Protein AF-A0A7J9N1V8-F1 (afdb_monomer_lite)

Radius of gyration: 22.01 Å; chains: 1; bounding box: 46×37×71 Å

Structure (mmCIF, N/CA/C/O backbone):
data_AF-A0A7J9N1V8-F1
#
_entry.id   AF-A0A7J9N1V8-F1
#
loop_
_atom_site.group_PDB
_atom_site.id
_atom_site.type_symbol
_atom_site.label_atom_id
_atom_site.label_alt_id
_atom_site.label_comp_id
_atom_site.label_asym_id
_atom_site.label_entity_id
_atom_site.label_seq_id
_atom_site.pdbx_PDB_ins_code
_atom_site.Cartn_x
_atom_site.Cartn_y
_atom_site.Cartn_z
_atom_site.occupancy
_atom_site.B_iso_or_equiv
_atom_site.auth_seq_id
_atom_site.auth_comp_id
_atom_site.auth_asym_id
_atom_site.auth_atom_id
_atom_site.pdbx_PDB_model_num
ATOM 1 N N . THR A 1 1 ? 12.918 -21.860 55.575 1.00 38.03 1 THR A N 1
ATOM 2 C CA . THR A 1 1 ? 12.742 -21.869 54.111 1.00 38.03 1 THR A CA 1
ATOM 3 C C . THR A 1 1 ? 12.355 -20.478 53.673 1.00 38.03 1 THR A C 1
ATOM 5 O O . THR A 1 1 ? 11.210 -20.088 53.844 1.00 38.03 1 THR A O 1
ATOM 8 N N . THR A 1 2 ? 13.338 -19.698 53.231 1.00 29.70 2 THR A N 1
ATOM 9 C CA . THR A 1 2 ? 13.184 -18.288 52.849 1.00 29.70 2 THR A CA 1
ATOM 10 C C . THR A 1 2 ? 13.108 -18.231 51.328 1.00 29.70 2 THR A C 1
ATOM 12 O O . THR A 1 2 ? 14.030 -18.690 50.658 1.00 29.70 2 THR A O 1
ATOM 15 N N . LEU A 1 3 ? 11.991 -17.744 50.788 1.00 40.38 3 LEU A N 1
ATOM 16 C CA . LEU A 1 3 ? 11.794 -17.576 49.349 1.00 40.38 3 LEU A CA 1
ATOM 17 C C . LEU A 1 3 ? 12.488 -16.286 48.898 1.00 40.38 3 LEU A C 1
ATOM 19 O O . LEU A 1 3 ? 12.197 -15.207 49.409 1.00 40.38 3 LEU A O 1
ATOM 23 N N . TYR A 1 4 ? 13.418 -16.417 47.953 1.00 35.12 4 TYR A N 1
ATOM 24 C CA . TYR A 1 4 ? 14.056 -15.305 47.258 1.00 35.12 4 TYR A CA 1
ATOM 25 C C . TYR A 1 4 ? 13.016 -14.584 46.391 1.00 35.12 4 TYR A C 1
ATOM 27 O O . TYR A 1 4 ? 12.497 -15.149 45.430 1.00 35.12 4 TYR A O 1
ATOM 35 N N . ALA A 1 5 ? 12.727 -13.326 46.719 1.00 42.22 5 ALA A N 1
ATOM 36 C CA . ALA A 1 5 ? 12.113 -12.399 45.782 1.00 42.22 5 ALA A CA 1
ATOM 37 C C . ALA A 1 5 ? 13.191 -11.985 44.770 1.00 42.22 5 ALA A C 1
ATOM 39 O O . ALA A 1 5 ? 14.173 -11.343 45.141 1.00 42.22 5 ALA A O 1
ATOM 40 N N . ASN A 1 6 ? 13.033 -12.374 43.503 1.00 42.31 6 ASN A N 1
ATOM 41 C CA . ASN A 1 6 ? 13.852 -11.837 42.420 1.00 42.31 6 ASN A CA 1
ATOM 42 C C . ASN A 1 6 ? 13.599 -10.330 42.328 1.00 42.31 6 ASN A C 1
ATOM 44 O O . ASN A 1 6 ? 12.529 -9.884 41.912 1.00 42.31 6 ASN A O 1
ATOM 48 N N . SER A 1 7 ? 14.597 -9.551 42.730 1.00 42.69 7 SER A N 1
ATOM 49 C CA . SER A 1 7 ? 14.672 -8.113 42.523 1.00 42.69 7 SER A CA 1
ATOM 50 C C . SER A 1 7 ? 14.864 -7.833 41.032 1.00 42.69 7 SER A C 1
ATOM 52 O O . SER A 1 7 ? 15.991 -7.682 40.559 1.00 42.69 7 SER A O 1
ATOM 54 N N . TYR A 1 8 ? 13.773 -7.764 40.272 1.00 44.75 8 TYR A N 1
ATOM 55 C CA . TYR A 1 8 ? 13.803 -7.026 39.016 1.00 44.75 8 TYR A CA 1
ATOM 56 C C . TYR A 1 8 ? 13.963 -5.552 39.380 1.00 44.75 8 TYR A C 1
ATOM 58 O O . TYR A 1 8 ? 13.030 -4.915 39.864 1.00 44.75 8 TYR A O 1
ATOM 66 N N . SER A 1 9 ? 15.175 -5.027 39.209 1.00 51.59 9 SER A N 1
ATOM 67 C CA . SER A 1 9 ? 15.420 -3.590 39.213 1.00 51.59 9 SER A CA 1
ATOM 68 C C . SER A 1 9 ? 14.402 -2.934 38.281 1.00 51.59 9 SER A C 1
ATOM 70 O O . SER A 1 9 ? 14.376 -3.262 37.092 1.00 51.59 9 SER A O 1
ATOM 72 N N . GLN A 1 10 ? 13.570 -2.024 38.796 1.00 57.59 10 GLN A N 1
ATOM 73 C CA . GLN A 1 10 ? 12.868 -1.071 37.941 1.00 57.59 10 GLN A CA 1
ATOM 74 C C . GLN A 1 10 ? 13.947 -0.365 37.119 1.00 57.59 10 GLN A C 1
ATOM 76 O O . GLN A 1 10 ? 14.744 0.396 37.667 1.00 57.59 10 GLN A O 1
ATOM 81 N N . GLN A 1 11 ? 14.033 -0.669 35.825 1.00 63.56 11 GLN A N 1
ATOM 82 C CA . GLN A 1 11 ? 14.852 0.124 34.923 1.00 63.56 11 GLN A CA 1
ATOM 83 C C . GLN A 1 11 ? 14.254 1.528 34.914 1.00 63.56 11 GLN A C 1
ATOM 85 O O . GLN A 1 11 ? 13.164 1.753 34.392 1.00 63.56 11 GLN A O 1
ATOM 90 N N . HIS A 1 12 ? 14.950 2.458 35.559 1.00 61.53 12 HIS A N 1
ATOM 91 C CA . HIS A 1 12 ? 14.609 3.867 35.529 1.00 61.53 12 HIS A CA 1
ATOM 92 C C . HIS A 1 12 ? 15.097 4.430 34.193 1.00 61.53 12 HIS A C 1
ATOM 94 O O . HIS A 1 12 ? 16.250 4.839 34.056 1.00 61.53 12 HIS A O 1
ATOM 100 N N . PHE A 1 13 ? 14.237 4.373 33.181 1.00 70.50 13 PHE A N 1
ATOM 101 C CA . PHE A 1 13 ? 14.493 5.021 31.902 1.00 70.50 13 PHE A CA 1
ATOM 102 C C . PHE A 1 13 ? 14.362 6.533 32.088 1.00 70.50 13 PHE A C 1
ATOM 104 O O . PHE A 1 13 ? 13.329 7.009 32.555 1.00 70.50 13 PHE A O 1
ATOM 111 N N . ASP A 1 14 ? 15.409 7.285 31.747 1.00 81.25 14 ASP A N 1
ATOM 112 C CA . ASP A 1 14 ? 15.321 8.742 31.681 1.00 81.25 14 ASP A CA 1
ATOM 113 C C . ASP A 1 14 ? 14.413 9.123 30.507 1.00 81.25 14 ASP A C 1
ATOM 115 O O . ASP A 1 14 ? 14.767 8.968 29.338 1.00 81.25 14 ASP A O 1
ATOM 119 N N . THR A 1 15 ? 13.207 9.576 30.832 1.00 79.44 15 THR A N 1
ATOM 120 C CA . THR A 1 15 ? 12.211 10.037 29.864 1.00 79.44 15 THR A CA 1
ATOM 121 C C . THR A 1 15 ? 12.400 11.509 29.488 1.00 79.44 15 THR A C 1
ATOM 123 O O . THR A 1 15 ? 11.532 12.085 28.832 1.00 79.44 15 THR A O 1
ATOM 126 N N . GLY A 1 16 ? 13.486 12.157 29.932 1.00 84.00 16 GLY A N 1
ATOM 127 C CA . GLY A 1 16 ? 13.709 13.590 29.746 1.00 84.00 16 GLY A CA 1
ATOM 128 C C . GLY A 1 16 ? 12.689 14.451 30.497 1.00 84.00 16 GLY A C 1
ATOM 129 O O . GLY A 1 16 ? 12.371 15.554 30.057 1.00 84.00 16 GLY A O 1
ATOM 130 N N . GLY A 1 17 ? 12.127 13.933 31.596 1.00 83.75 17 GLY A N 1
ATOM 131 C CA . GLY A 1 17 ? 11.084 14.600 32.384 1.00 83.75 17 GLY A CA 1
ATOM 132 C C . GLY A 1 17 ? 9.658 14.429 31.851 1.00 83.75 17 GLY A C 1
ATOM 133 O O . GLY A 1 17 ? 8.738 15.044 32.387 1.00 83.75 17 GLY A O 1
ATOM 134 N N . LEU A 1 18 ? 9.450 13.600 30.823 1.00 87.25 18 LEU A N 1
ATOM 135 C CA . LEU A 1 18 ? 8.114 13.272 30.328 1.00 87.25 18 LEU A CA 1
ATOM 136 C C . LEU A 1 18 ? 7.465 12.182 31.181 1.00 87.25 18 LEU A C 1
ATOM 138 O O . LEU A 1 18 ? 8.058 11.135 31.448 1.00 87.25 18 LEU A O 1
ATOM 142 N N . SER A 1 19 ? 6.214 12.401 31.559 1.00 88.94 19 SER A N 1
ATOM 143 C CA . SER A 1 19 ? 5.396 11.422 32.267 1.00 88.94 19 SER A CA 1
ATOM 144 C C . SER A 1 19 ? 3.989 11.380 31.668 1.00 88.94 19 SER A C 1
ATOM 146 O O . SER A 1 19 ? 3.644 12.174 30.788 1.00 88.94 19 SER A O 1
ATOM 148 N N . ARG A 1 20 ? 3.142 10.440 32.105 1.00 84.94 20 ARG A N 1
ATOM 149 C CA . ARG A 1 20 ? 1.758 10.345 31.603 1.00 84.94 20 ARG A CA 1
ATOM 150 C C . ARG A 1 20 ? 0.967 11.627 31.880 1.00 84.94 20 ARG A C 1
ATOM 152 O O . ARG A 1 20 ? 0.081 11.982 31.101 1.00 84.94 20 ARG A O 1
ATOM 159 N N . GLU A 1 21 ? 1.306 12.310 32.965 1.00 90.25 21 GLU A N 1
ATOM 160 C CA . GLU A 1 21 ? 0.738 13.579 33.414 1.00 90.25 21 GLU A CA 1
ATOM 161 C C . GLU A 1 21 ? 1.095 14.743 32.479 1.00 90.25 21 GLU A C 1
ATOM 163 O O . GLU A 1 21 ? 0.395 15.752 32.467 1.00 90.25 21 GLU A O 1
ATOM 168 N N . SER A 1 22 ? 2.130 14.600 31.642 1.00 93.31 22 SER A N 1
ATOM 169 C CA . SER A 1 22 ? 2.469 15.580 30.602 1.00 93.31 22 SER A CA 1
ATOM 170 C C . SER A 1 22 ? 1.456 15.616 29.446 1.00 93.31 22 SER A C 1
ATOM 172 O O . SER A 1 22 ? 1.534 16.501 28.596 1.00 93.31 22 SER A O 1
ATOM 174 N N . PHE A 1 23 ? 0.505 14.675 29.391 1.00 93.38 23 PHE A N 1
ATOM 175 C CA . PHE A 1 23 ? -0.490 14.550 28.323 1.00 93.38 23 PHE A CA 1
ATOM 176 C C . PHE A 1 23 ? -1.918 14.680 28.874 1.00 93.38 23 PHE A C 1
ATOM 178 O O . PHE A 1 23 ? -2.180 14.241 29.997 1.00 93.38 23 PHE A O 1
ATOM 185 N N . PRO A 1 24 ? -2.883 15.196 28.084 1.00 95.94 24 PRO A N 1
ATOM 186 C CA . PRO A 1 24 ? -4.284 15.262 28.492 1.00 95.94 24 PRO A CA 1
ATOM 187 C C . PRO A 1 24 ? -4.823 13.916 28.993 1.00 95.94 24 PRO A C 1
ATOM 189 O O . PRO A 1 24 ? -4.407 12.847 28.540 1.00 95.94 24 PRO A O 1
ATOM 192 N N . GLU A 1 25 ? -5.806 13.947 29.892 1.00 90.50 25 GLU A N 1
ATOM 193 C CA . GLU A 1 25 ? -6.385 12.736 30.493 1.00 90.50 25 GLU A CA 1
ATOM 194 C C . GLU A 1 25 ? -6.887 11.734 29.437 1.00 90.50 25 GLU A C 1
ATOM 196 O O . GLU A 1 25 ? -6.729 10.530 29.599 1.00 90.50 25 GLU A O 1
ATOM 201 N N . ARG A 1 26 ? -7.391 12.217 28.295 1.00 91.38 26 ARG A N 1
ATOM 202 C CA . ARG A 1 26 ? -7.908 11.383 27.195 1.00 91.38 26 ARG A CA 1
ATOM 203 C C . ARG A 1 26 ? -6.905 11.105 26.071 1.00 91.38 26 ARG A C 1
ATOM 205 O O . ARG A 1 26 ? -7.309 10.670 24.996 1.00 91.38 26 ARG A O 1
ATOM 212 N N . PHE A 1 27 ? -5.617 11.370 26.283 1.00 92.62 27 PHE A N 1
ATOM 213 C CA . PHE A 1 27 ? -4.587 11.019 25.309 1.00 92.62 27 PHE A CA 1
ATOM 214 C C . PHE A 1 27 ? -4.450 9.492 25.203 1.00 92.62 27 PHE A C 1
ATOM 216 O O . PHE A 1 27 ? -4.311 8.802 26.216 1.00 92.62 27 PHE A O 1
ATOM 223 N N . LEU A 1 28 ? -4.497 8.971 23.975 1.00 87.75 28 LEU A N 1
ATOM 224 C CA . LEU A 1 28 ? -4.394 7.542 23.691 1.00 87.75 28 LEU A CA 1
ATOM 225 C C . LEU A 1 28 ? -2.971 7.204 23.243 1.00 87.75 28 LEU A C 1
ATOM 227 O O . LEU A 1 28 ? -2.523 7.664 22.195 1.00 87.75 28 LEU A O 1
ATOM 231 N N . PHE A 1 29 ? -2.284 6.373 24.024 1.00 87.00 29 PHE A N 1
ATOM 232 C CA . PHE A 1 29 ? -1.048 5.716 23.603 1.00 87.00 29 PHE A CA 1
ATOM 233 C C . PHE A 1 29 ? -1.381 4.348 23.008 1.00 87.00 29 PHE A C 1
ATOM 235 O O . PHE A 1 29 ? -2.220 3.623 23.542 1.00 87.00 29 PHE A O 1
ATOM 242 N N . GLY A 1 30 ? -0.717 3.987 21.915 1.00 82.50 30 GLY A N 1
ATOM 243 C CA . GLY A 1 30 ? -0.909 2.706 21.246 1.00 82.50 30 GLY A CA 1
ATOM 244 C C . GLY A 1 30 ? 0.295 2.328 20.393 1.00 82.50 30 GLY A C 1
ATOM 245 O O . GLY A 1 30 ? 1.229 3.111 20.234 1.00 82.50 30 GLY A O 1
ATOM 246 N N . THR A 1 31 ? 0.254 1.118 19.848 1.00 78.25 31 THR A N 1
ATOM 247 C CA . THR A 1 31 ? 1.206 0.617 18.851 1.00 78.25 31 THR A CA 1
ATOM 248 C C . THR A 1 31 ? 0.458 0.297 17.559 1.00 78.25 31 THR A C 1
ATOM 250 O O . THR A 1 31 ? -0.745 0.029 17.595 1.00 78.25 31 THR A O 1
ATOM 253 N N . ALA A 1 32 ? 1.150 0.337 16.424 1.00 79.06 32 ALA A N 1
ATOM 254 C CA . ALA A 1 32 ? 0.596 0.031 15.111 1.00 79.06 32 ALA A CA 1
ATOM 255 C C . ALA A 1 32 ? 1.462 -1.017 14.406 1.00 79.06 32 ALA A C 1
ATOM 257 O O . ALA A 1 32 ? 2.681 -1.039 14.565 1.00 79.06 32 ALA A O 1
ATOM 258 N N . ALA A 1 33 ? 0.820 -1.871 13.615 1.00 73.06 33 ALA A N 1
ATOM 259 C CA . ALA A 1 33 ? 1.468 -2.868 12.776 1.00 73.06 33 ALA A CA 1
ATOM 260 C C . ALA A 1 33 ? 0.813 -2.875 11.387 1.00 73.06 33 ALA A C 1
ATOM 262 O O . ALA A 1 33 ? -0.341 -2.473 11.236 1.00 73.06 33 ALA A O 1
ATOM 263 N N . LEU A 1 34 ? 1.562 -3.326 10.382 1.00 78.19 34 LEU A N 1
ATOM 264 C CA . LEU A 1 34 ? 1.083 -3.553 9.018 1.00 78.19 34 LEU A CA 1
ATOM 265 C C . LEU A 1 34 ? 1.029 -5.056 8.766 1.00 78.19 34 LEU A C 1
ATOM 267 O O . LEU A 1 34 ? 1.912 -5.759 9.236 1.00 78.19 34 LEU A O 1
ATOM 271 N N . GLU A 1 35 ? 0.050 -5.521 7.994 1.00 80.50 35 GLU A N 1
ATOM 272 C CA . GLU A 1 35 ? -0.215 -6.945 7.740 1.00 80.50 35 GLU A CA 1
ATOM 273 C C . GLU A 1 35 ? 0.998 -7.684 7.149 1.00 80.50 35 GLU A C 1
ATOM 275 O O . GLU A 1 35 ? 1.588 -8.529 7.815 1.00 80.50 35 GLU A O 1
ATOM 280 N N . TYR A 1 36 ? 1.442 -7.324 5.939 1.00 81.75 36 TYR A N 1
ATOM 281 C CA . TYR A 1 36 ? 2.473 -8.090 5.220 1.00 81.75 36 TYR A CA 1
ATOM 282 C C . TYR A 1 36 ? 3.791 -8.288 6.009 1.00 81.75 36 TYR A C 1
ATOM 284 O O . TYR A 1 36 ? 4.293 -9.414 6.057 1.00 81.75 36 TYR A O 1
ATOM 292 N N . PRO A 1 37 ? 4.356 -7.263 6.685 1.00 79.75 37 PRO A N 1
ATOM 293 C CA . PRO A 1 37 ? 5.586 -7.439 7.458 1.00 79.75 37 PRO A CA 1
ATOM 294 C C . PRO A 1 37 ? 5.435 -8.242 8.757 1.00 79.75 37 PRO A C 1
ATOM 296 O O . PRO A 1 37 ? 6.455 -8.605 9.340 1.00 79.75 37 PRO A O 1
ATOM 299 N N . VAL A 1 38 ? 4.214 -8.490 9.252 1.00 78.75 38 VAL A N 1
ATOM 300 C CA . VAL A 1 38 ? 4.011 -9.116 10.574 1.00 78.75 38 VAL A CA 1
ATOM 301 C C . VAL A 1 38 ? 3.231 -10.424 10.540 1.00 78.75 38 VAL A C 1
ATOM 303 O O . VAL A 1 38 ? 3.470 -11.282 11.389 1.00 78.75 38 VAL A O 1
ATOM 306 N N . GLU A 1 39 ? 2.324 -10.589 9.581 1.00 81.44 39 GLU A N 1
ATOM 307 C CA . GLU A 1 39 ? 1.317 -11.648 9.586 1.00 81.44 39 GLU A CA 1
ATOM 308 C C . GLU A 1 39 ? 1.935 -13.037 9.397 1.00 81.44 39 GLU A C 1
ATOM 310 O O . GLU A 1 39 ? 1.721 -13.906 10.242 1.00 81.44 39 GLU A O 1
ATOM 315 N N . GLY A 1 40 ? 2.747 -13.220 8.352 1.00 81.88 40 GLY A N 1
ATOM 316 C CA . GLY A 1 40 ? 3.225 -14.541 7.939 1.00 81.88 40 GLY A CA 1
ATOM 317 C C . GLY A 1 40 ? 2.188 -15.283 7.090 1.00 81.88 40 GLY A C 1
ATOM 318 O O . GLY A 1 40 ? 1.206 -14.701 6.642 1.00 81.88 40 GLY A O 1
ATOM 319 N N . MET A 1 41 ? 2.401 -16.581 6.856 1.00 84.94 41 MET A N 1
ATOM 320 C CA . MET A 1 41 ? 1.469 -17.469 6.137 1.00 84.94 41 MET A CA 1
ATOM 321 C C . MET A 1 41 ? 1.133 -17.009 4.710 1.00 84.94 41 MET A C 1
ATOM 323 O O . MET A 1 41 ? 0.067 -17.315 4.173 1.00 84.94 41 MET A O 1
ATOM 327 N N . ALA A 1 42 ? 2.065 -16.308 4.065 1.00 82.81 42 ALA A N 1
ATOM 328 C CA . ALA A 1 42 ? 1.817 -15.620 2.806 1.00 82.81 42 ALA A CA 1
ATOM 329 C C . ALA A 1 42 ? 1.361 -16.541 1.654 1.00 82.81 42 ALA A C 1
ATOM 331 O O . ALA A 1 42 ? 0.625 -16.084 0.775 1.00 82.81 42 ALA A O 1
ATOM 332 N N . SER A 1 43 ? 1.728 -17.830 1.677 1.00 83.44 43 SER A N 1
ATOM 333 C CA . SER A 1 43 ? 1.330 -18.831 0.675 1.00 83.44 43 SER A CA 1
ATOM 334 C C . SER A 1 43 ? 0.349 -19.912 1.163 1.00 83.44 43 SER A C 1
ATOM 336 O O . SER A 1 43 ? 0.085 -20.875 0.437 1.00 83.44 43 SER A O 1
ATOM 338 N N . LYS A 1 44 ? -0.189 -19.787 2.382 1.00 83.69 44 LYS A N 1
ATOM 339 C CA . LYS A 1 44 ? -0.954 -20.848 3.061 1.00 83.69 44 LYS A CA 1
ATOM 340 C C . LYS A 1 44 ? -2.416 -20.464 3.311 1.00 83.69 44 LYS A C 1
ATOM 342 O O . LYS A 1 44 ? -2.841 -19.342 3.057 1.00 83.69 44 LYS A O 1
ATOM 347 N N . ASP A 1 45 ? -3.198 -21.451 3.749 1.00 82.06 45 ASP A N 1
ATOM 348 C CA . ASP A 1 45 ? -4.577 -21.317 4.245 1.00 82.06 45 ASP A CA 1
ATOM 349 C C . ASP A 1 45 ? -5.552 -20.565 3.319 1.00 82.06 45 ASP A C 1
ATOM 351 O O . ASP A 1 45 ? -6.520 -19.949 3.756 1.00 82.06 45 ASP A O 1
ATOM 355 N N . GLY A 1 46 ? -5.319 -20.651 2.006 1.00 82.94 46 GLY A N 1
ATOM 356 C CA . GLY A 1 46 ? -6.200 -20.076 0.989 1.00 82.94 46 GLY A CA 1
ATOM 357 C C . GLY A 1 46 ? -6.076 -18.561 0.809 1.00 82.94 46 GLY A C 1
ATOM 358 O O . GLY A 1 46 ? -6.880 -17.985 0.075 1.00 82.94 46 GLY A O 1
ATOM 359 N N . ARG A 1 47 ? -5.077 -17.910 1.426 1.00 86.31 47 ARG A N 1
ATOM 360 C CA . ARG A 1 47 ? -4.762 -16.494 1.186 1.00 86.31 47 ARG A CA 1
ATOM 361 C C . ARG A 1 47 ? -4.416 -16.272 -0.293 1.00 86.31 47 ARG A C 1
ATOM 363 O O . ARG A 1 47 ? -3.562 -16.955 -0.857 1.00 86.31 47 ARG A O 1
ATOM 370 N N . GLY A 1 48 ? -5.071 -15.299 -0.927 1.00 86.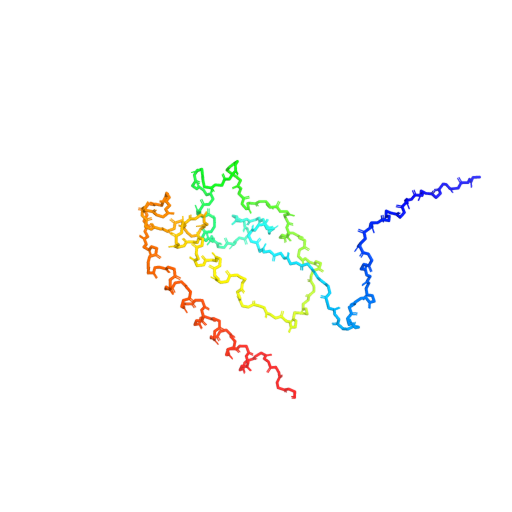69 48 GLY A N 1
ATOM 371 C CA . GLY A 1 48 ? -4.738 -14.878 -2.290 1.00 86.69 48 GLY A CA 1
ATOM 372 C C . GLY A 1 48 ? -3.393 -14.133 -2.348 1.00 86.69 48 GLY A C 1
ATOM 373 O O . GLY A 1 48 ? -3.051 -13.434 -1.394 1.00 86.69 48 GLY A O 1
ATOM 374 N N . PRO A 1 49 ? -2.626 -14.235 -3.450 1.00 86.44 49 PRO A N 1
ATOM 375 C CA . PRO A 1 49 ? -1.345 -13.546 -3.565 1.00 86.44 49 PRO A CA 1
ATOM 376 C C . PRO A 1 49 ? -1.528 -12.022 -3.617 1.00 86.44 49 PRO A C 1
ATOM 378 O O . PRO A 1 49 ? -2.389 -11.505 -4.328 1.00 86.44 49 PRO A O 1
ATOM 381 N N . SER A 1 50 ? -0.666 -11.300 -2.908 1.00 90.06 50 SER A N 1
ATOM 382 C CA . SER A 1 50 ? -0.557 -9.840 -2.932 1.00 90.06 50 SER A CA 1
ATOM 383 C C . SER A 1 50 ? 0.550 -9.365 -3.883 1.00 90.06 50 SER A C 1
ATOM 385 O O . SER A 1 50 ? 1.421 -10.130 -4.302 1.00 90.06 50 SER A O 1
ATOM 387 N N . ILE A 1 51 ? 0.573 -8.062 -4.185 1.00 90.19 51 ILE A N 1
ATOM 388 C CA . ILE A 1 51 ? 1.640 -7.451 -5.001 1.00 90.19 51 ILE A CA 1
ATOM 389 C C . ILE A 1 51 ? 3.030 -7.590 -4.362 1.00 90.19 51 ILE A C 1
ATOM 391 O O . ILE A 1 51 ? 4.046 -7.586 -5.060 1.00 90.19 51 ILE A O 1
ATOM 395 N N . TRP A 1 52 ? 3.094 -7.718 -3.036 1.00 89.94 52 TRP A N 1
ATOM 396 C CA . TRP A 1 52 ? 4.349 -7.900 -2.319 1.00 89.94 52 TRP A CA 1
ATOM 397 C C . TRP A 1 52 ? 4.887 -9.326 -2.470 1.00 89.94 52 TRP A C 1
ATOM 399 O O . TRP A 1 52 ? 6.093 -9.483 -2.635 1.00 89.94 52 TRP A O 1
ATOM 409 N N . ASP A 1 53 ? 4.017 -10.338 -2.560 1.00 90.00 53 ASP A N 1
ATOM 410 C CA . ASP A 1 53 ? 4.415 -11.742 -2.763 1.00 90.00 53 ASP A CA 1
ATOM 411 C C . ASP A 1 53 ? 5.141 -11.960 -4.094 1.00 90.00 53 ASP A C 1
ATOM 413 O O . ASP A 1 53 ? 6.065 -12.769 -4.190 1.00 90.00 53 ASP A O 1
ATOM 417 N N . ALA A 1 54 ? 4.726 -11.244 -5.140 1.00 89.31 54 ALA A N 1
ATOM 418 C CA . ALA 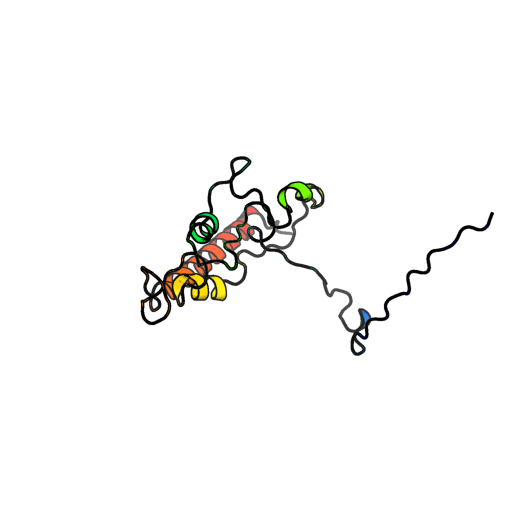A 1 54 ? 5.407 -11.263 -6.431 1.00 89.31 54 ALA A CA 1
ATOM 419 C C . ALA A 1 54 ? 6.736 -10.494 -6.377 1.00 89.31 54 ALA A C 1
ATOM 421 O O . ALA A 1 54 ? 7.750 -10.959 -6.899 1.00 89.31 54 ALA A O 1
ATOM 422 N N . PHE A 1 55 ? 6.741 -9.336 -5.714 1.00 89.69 55 PHE A N 1
ATOM 423 C CA . PHE A 1 55 ? 7.912 -8.469 -5.620 1.00 89.69 55 PHE A CA 1
ATOM 424 C C . PHE A 1 55 ? 9.075 -9.135 -4.866 1.00 89.69 55 PHE A C 1
ATOM 426 O O . PHE A 1 55 ? 10.191 -9.145 -5.381 1.00 89.69 55 PHE A O 1
ATOM 433 N N . VAL A 1 56 ? 8.824 -9.764 -3.708 1.00 89.00 56 VAL A N 1
ATOM 434 C CA . VAL A 1 56 ? 9.886 -10.400 -2.897 1.00 89.00 56 VAL A CA 1
ATOM 435 C C . VAL A 1 56 ? 10.531 -11.614 -3.573 1.00 89.00 56 VAL A C 1
ATOM 437 O O . VAL A 1 56 ? 11.654 -11.980 -3.243 1.00 89.00 56 VAL A O 1
ATOM 440 N N . LYS A 1 57 ? 9.855 -12.231 -4.552 1.00 88.06 57 LYS A N 1
ATOM 441 C CA . LYS A 1 57 ? 10.406 -13.347 -5.340 1.00 88.06 57 LYS A CA 1
ATOM 442 C C . LYS A 1 57 ? 11.451 -12.895 -6.360 1.00 88.06 57 LYS A C 1
ATOM 444 O O . LYS A 1 57 ? 12.153 -13.739 -6.913 1.00 88.06 57 LYS A O 1
ATOM 449 N N . THR A 1 58 ? 11.555 -11.592 -6.623 1.00 84.00 58 THR A N 1
ATOM 450 C CA . THR A 1 58 ? 12.558 -11.042 -7.538 1.00 84.00 58 THR A CA 1
ATOM 451 C C . THR A 1 58 ? 13.877 -10.843 -6.783 1.00 84.00 58 THR A C 1
ATOM 453 O O . THR A 1 58 ? 13.926 -10.048 -5.841 1.00 84.00 58 THR A O 1
ATOM 456 N N . PRO A 1 59 ? 14.968 -11.539 -7.161 1.00 81.38 59 PRO A N 1
ATOM 457 C CA . PRO A 1 59 ? 16.233 -11.443 -6.438 1.00 81.38 59 PRO A CA 1
ATOM 458 C C . PRO A 1 59 ? 16.780 -10.013 -6.414 1.00 81.38 59 PRO A C 1
ATOM 460 O O . PRO A 1 59 ? 16.702 -9.304 -7.418 1.00 81.38 59 PRO A O 1
ATOM 463 N N . ARG A 1 60 ? 17.440 -9.638 -5.307 1.00 81.94 60 ARG A N 1
ATOM 464 C CA . ARG A 1 60 ? 18.097 -8.328 -5.082 1.00 81.94 60 ARG A CA 1
ATOM 465 C C . ARG A 1 60 ? 17.169 -7.140 -4.805 1.00 81.94 60 ARG A C 1
ATOM 467 O O . ARG A 1 60 ? 17.673 -6.035 -4.635 1.00 81.94 60 ARG A O 1
ATOM 474 N N . HIS A 1 61 ? 15.856 -7.341 -4.734 1.00 82.06 61 HIS A N 1
ATOM 475 C CA . HIS A 1 61 ? 14.928 -6.282 -4.314 1.00 82.06 61 HIS A CA 1
ATOM 476 C C . HIS A 1 61 ? 14.807 -6.186 -2.786 1.00 82.06 61 HIS A C 1
ATOM 478 O O . HIS A 1 61 ? 14.557 -5.107 -2.257 1.00 82.06 61 HIS A O 1
ATOM 484 N N . ILE A 1 62 ? 15.017 -7.301 -2.079 1.00 85.25 62 ILE A N 1
ATOM 485 C CA . ILE A 1 62 ? 14.941 -7.392 -0.618 1.00 85.25 62 ILE A CA 1
ATOM 486 C C . ILE A 1 62 ? 16.319 -7.739 -0.058 1.00 85.25 62 ILE A C 1
ATOM 488 O O . ILE A 1 62 ? 17.015 -8.611 -0.587 1.00 85.25 62 ILE A O 1
ATOM 492 N N . ALA A 1 63 ? 16.715 -7.065 1.024 1.00 83.81 63 ALA A N 1
ATOM 493 C CA . ALA A 1 63 ? 17.926 -7.414 1.758 1.00 83.81 63 ALA A CA 1
ATOM 494 C C . ALA A 1 63 ? 17.870 -8.889 2.193 1.00 83.81 63 ALA A C 1
ATOM 496 O O . ALA A 1 63 ? 16.823 -9.376 2.604 1.00 83.81 63 ALA A O 1
ATOM 497 N N . ASN A 1 64 ? 18.981 -9.614 2.048 1.00 85.44 64 ASN A N 1
ATOM 498 C CA . ASN A 1 64 ? 19.088 -11.048 2.358 1.00 85.44 64 ASN A CA 1
ATOM 499 C C . ASN A 1 64 ? 18.110 -11.977 1.605 1.00 85.44 64 ASN A C 1
ATOM 501 O O . ASN A 1 64 ? 18.061 -13.165 1.908 1.00 85.44 64 ASN A O 1
ATOM 505 N N . ASN A 1 65 ? 17.386 -11.477 0.592 1.00 84.06 65 ASN A N 1
ATOM 506 C CA . ASN A 1 65 ? 16.274 -12.182 -0.059 1.00 84.06 65 ASN A CA 1
ATOM 507 C C . ASN A 1 65 ? 15.202 -12.671 0.939 1.00 84.06 65 ASN A C 1
ATOM 509 O O . ASN A 1 65 ? 14.619 -13.741 0.752 1.00 84.06 65 ASN A O 1
ATOM 513 N N . ASP A 1 66 ? 14.951 -11.892 1.996 1.00 87.31 66 ASP A N 1
ATOM 514 C CA . ASP A 1 66 ? 13.913 -12.194 2.982 1.00 87.31 66 ASP A CA 1
ATOM 515 C C . ASP A 1 66 ? 12.502 -12.178 2.357 1.00 87.31 66 ASP A C 1
ATOM 517 O O . ASP A 1 66 ? 12.248 -11.557 1.321 1.00 87.31 66 ASP A O 1
ATOM 521 N N . THR A 1 67 ? 11.554 -12.868 3.001 1.00 87.75 67 THR A N 1
ATOM 522 C CA . THR A 1 67 ? 10.167 -13.014 2.522 1.00 87.75 67 THR A CA 1
ATOM 523 C C . THR A 1 67 ? 9.153 -12.806 3.649 1.00 87.75 67 THR A C 1
ATOM 525 O O . THR A 1 67 ? 9.498 -12.891 4.826 1.00 87.75 67 THR A O 1
ATOM 528 N N . GLY A 1 68 ? 7.884 -12.582 3.289 1.00 81.75 68 GLY A N 1
ATOM 529 C CA . GLY A 1 68 ? 6.765 -12.486 4.237 1.00 81.75 68 GLY A CA 1
ATOM 530 C C . GLY A 1 68 ? 6.157 -13.833 4.649 1.00 81.75 68 GLY A C 1
ATOM 531 O O . GLY A 1 68 ? 5.065 -13.855 5.203 1.00 81.75 68 GLY A O 1
ATOM 532 N N . GLU A 1 69 ? 6.806 -14.969 4.356 1.00 85.69 69 GLU A N 1
ATOM 533 C CA . GLU A 1 69 ? 6.191 -16.295 4.543 1.00 85.69 69 GLU A CA 1
ATOM 534 C C . GLU A 1 69 ? 5.975 -16.660 6.020 1.00 85.69 69 GLU A C 1
ATOM 536 O O . GLU A 1 69 ? 5.030 -17.372 6.352 1.00 85.69 69 GLU A O 1
ATOM 541 N N . VAL A 1 70 ? 6.835 -16.167 6.916 1.00 83.50 70 VAL A N 1
ATOM 542 C CA . VAL A 1 70 ? 6.741 -16.415 8.367 1.00 83.50 70 VAL A CA 1
ATOM 543 C C . VAL A 1 70 ? 6.577 -15.111 9.147 1.00 83.50 70 VAL A C 1
ATOM 545 O O . VAL A 1 70 ? 5.744 -15.047 10.048 1.00 83.50 70 VAL A O 1
ATOM 548 N N . SER A 1 71 ? 7.326 -14.059 8.792 1.00 87.00 71 SER A N 1
ATOM 549 C CA . SER A 1 71 ? 7.313 -12.767 9.497 1.00 87.00 71 SER A CA 1
ATOM 550 C C . SER A 1 71 ? 7.468 -12.950 11.023 1.00 87.00 71 SER A C 1
ATOM 552 O O . SER A 1 71 ? 8.364 -13.679 11.451 1.00 87.00 71 SER A O 1
ATOM 554 N N . ILE A 1 72 ? 6.622 -12.325 11.857 1.00 82.31 72 ILE A N 1
ATOM 555 C CA . ILE A 1 72 ? 6.564 -12.586 13.312 1.00 82.31 72 ILE A CA 1
ATOM 556 C C . ILE A 1 72 ? 5.404 -13.515 13.703 1.00 82.31 72 ILE A C 1
ATOM 558 O O . ILE A 1 72 ? 5.059 -13.613 14.884 1.00 82.31 72 ILE A O 1
ATOM 562 N N . ASP A 1 73 ? 4.810 -14.187 12.714 1.00 82.56 73 ASP A N 1
ATOM 563 C CA . ASP A 1 73 ? 3.715 -15.141 12.859 1.00 82.56 73 ASP A CA 1
ATOM 564 C C . ASP A 1 73 ? 2.515 -14.577 13.642 1.00 82.56 73 ASP A C 1
ATOM 566 O O . ASP A 1 73 ? 1.962 -15.209 14.552 1.00 82.56 73 ASP A O 1
ATOM 570 N N . GLN A 1 74 ? 2.122 -13.335 13.326 1.00 79.38 74 GLN A N 1
ATOM 571 C CA . GLN A 1 74 ? 0.912 -12.760 13.915 1.00 79.38 74 GLN A CA 1
ATOM 572 C C . GLN A 1 74 ? -0.353 -13.507 13.479 1.00 79.38 74 GLN A C 1
ATOM 574 O O . GLN A 1 74 ? -1.316 -13.520 14.252 1.00 79.38 74 GLN A O 1
ATOM 579 N N . TYR A 1 75 ? -0.340 -14.172 12.316 1.00 80.88 75 TYR A N 1
ATOM 580 C CA . TYR A 1 75 ? -1.469 -14.948 11.803 1.00 80.88 75 TYR A CA 1
ATOM 581 C C . TYR A 1 75 ? -1.995 -15.961 12.820 1.00 80.88 75 TYR A C 1
ATOM 583 O O . TYR A 1 75 ? -3.198 -16.083 12.988 1.00 80.88 75 TYR A O 1
ATOM 591 N N . HIS A 1 76 ? -1.138 -16.649 13.579 1.00 82.38 76 HIS A N 1
ATOM 592 C CA . HIS A 1 76 ? -1.600 -17.613 14.587 1.00 82.38 76 HIS A CA 1
ATOM 593 C C . HIS A 1 76 ? -1.969 -16.979 15.939 1.00 82.38 76 HIS A C 1
ATOM 595 O O . HIS A 1 76 ? -2.524 -17.648 16.815 1.00 82.38 76 HIS A O 1
ATOM 601 N N . ARG A 1 77 ? -1.694 -15.684 16.131 1.00 76.81 77 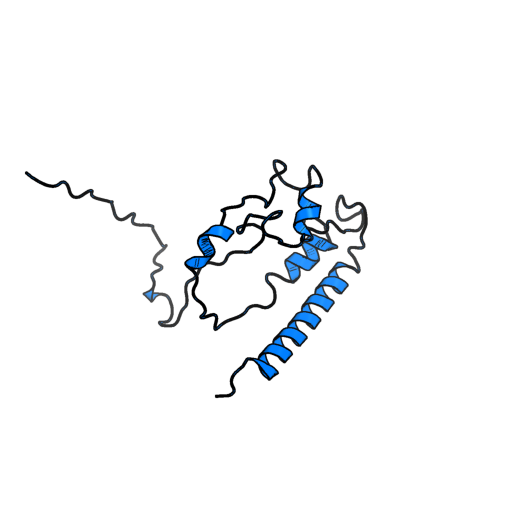ARG A N 1
ATOM 602 C CA . ARG A 1 77 ? -1.856 -14.960 17.407 1.00 76.81 77 ARG A CA 1
ATOM 603 C C . ARG A 1 77 ? -3.070 -14.027 17.426 1.00 76.81 77 ARG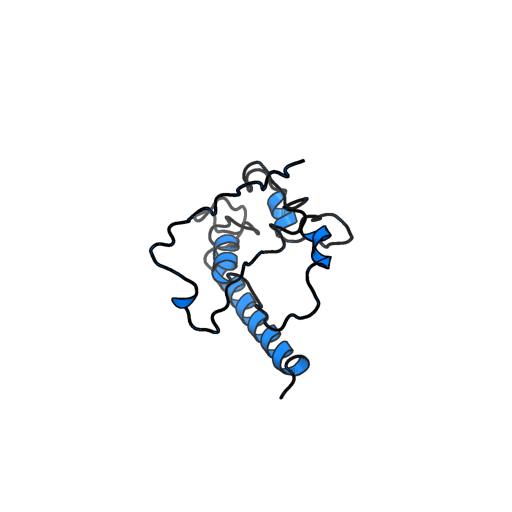 A C 1
ATOM 605 O O . ARG A 1 77 ? -3.360 -13.416 18.459 1.00 76.81 77 ARG A O 1
ATOM 612 N N . TYR A 1 78 ? -3.819 -13.962 16.321 1.00 70.44 78 TYR A N 1
ATOM 613 C CA . TYR A 1 78 ? -4.938 -13.031 16.152 1.00 70.44 78 TYR A CA 1
ATOM 614 C C . TYR A 1 78 ? -6.090 -13.226 17.141 1.00 70.44 78 TYR A C 1
ATOM 616 O O . TYR A 1 78 ? -6.792 -12.272 17.448 1.00 70.44 78 TYR A O 1
ATOM 624 N N . LYS A 1 79 ? -6.260 -14.434 17.696 1.00 63.84 79 LYS A N 1
ATOM 625 C CA . LYS A 1 79 ? -7.324 -14.758 18.668 1.00 63.84 79 LYS A CA 1
ATOM 626 C C . LYS A 1 79 ? -7.243 -13.950 19.969 1.00 63.84 79 LYS A C 1
ATOM 628 O O . LYS A 1 79 ? -8.143 -14.032 20.796 1.00 63.84 79 LYS A O 1
ATOM 633 N N . THR A 1 80 ? -6.161 -13.200 20.170 1.00 62.41 80 THR A N 1
ATOM 634 C CA . THR A 1 80 ? -6.019 -12.251 21.280 1.00 62.41 80 THR A CA 1
ATOM 635 C C . THR A 1 80 ? -6.663 -10.887 21.000 1.00 62.41 80 THR A C 1
ATOM 637 O O . THR A 1 80 ? -6.847 -10.099 21.927 1.00 62.41 80 THR A O 1
ATOM 640 N N . PHE A 1 81 ? -7.050 -10.615 19.752 1.00 62.06 81 PHE A N 1
ATOM 641 C CA . PHE A 1 81 ? -7.732 -9.396 19.332 1.00 62.06 81 PHE A CA 1
ATOM 642 C C . PHE A 1 81 ? -9.249 -9.648 19.298 1.00 62.06 81 PHE A C 1
ATOM 644 O O . PHE A 1 81 ? -9.713 -10.573 18.640 1.00 62.06 81 PHE A O 1
ATOM 651 N N . GLY A 1 82 ? -10.022 -8.868 20.060 1.00 60.66 82 GLY A N 1
ATOM 652 C CA . GLY A 1 82 ? -11.487 -8.982 20.122 1.00 60.66 82 GLY A CA 1
ATOM 653 C C . GLY A 1 82 ? -12.222 -8.151 19.059 1.00 60.66 82 GLY A C 1
ATOM 654 O O . GLY A 1 82 ? -11.647 -7.258 18.441 1.00 60.66 82 GLY A O 1
ATOM 655 N N . ASP A 1 83 ? -13.529 -8.386 18.915 1.00 64.88 83 ASP A N 1
ATOM 656 C CA . ASP A 1 83 ? -14.381 -7.882 17.817 1.00 64.88 83 ASP A CA 1
ATOM 657 C C . ASP A 1 83 ? -14.835 -6.407 17.930 1.00 64.88 83 ASP A C 1
ATOM 659 O O . ASP A 1 83 ? -15.878 -6.015 17.407 1.00 64.88 83 ASP A O 1
ATOM 663 N N . THR A 1 84 ? -14.099 -5.540 18.627 1.00 67.62 84 THR A N 1
ATOM 664 C CA . THR A 1 84 ? -14.587 -4.190 18.978 1.00 67.62 84 THR A CA 1
ATOM 665 C C . THR A 1 84 ? -13.797 -3.061 18.319 1.00 67.62 84 THR A C 1
ATOM 667 O O . THR A 1 84 ? -13.275 -2.175 19.002 1.00 67.62 84 THR A O 1
ATOM 670 N N . VAL A 1 85 ? -13.716 -3.054 16.986 1.00 69.88 85 VAL A N 1
ATOM 671 C CA . VAL A 1 85 ? -13.068 -1.963 16.236 1.00 69.88 85 VAL A CA 1
ATOM 672 C C . VAL A 1 85 ? -14.031 -0.784 16.072 1.00 69.88 85 VAL A C 1
ATOM 674 O O . VAL A 1 85 ? -15.027 -0.862 15.356 1.00 69.88 85 VAL A O 1
ATOM 677 N N . LYS A 1 86 ? -13.729 0.335 16.740 1.00 74.38 86 LYS A N 1
ATOM 678 C CA . LYS A 1 86 ? -14.537 1.574 16.689 1.00 74.38 86 LYS A CA 1
ATOM 679 C C . LYS A 1 86 ? -13.930 2.667 15.809 1.00 74.38 86 LYS A C 1
ATOM 681 O O . LYS A 1 86 ? -14.631 3.598 15.417 1.00 74.38 86 LYS A O 1
ATOM 686 N N . THR A 1 87 ? -12.642 2.550 15.506 1.00 80.38 87 THR A N 1
ATOM 687 C CA . THR A 1 87 ? -11.877 3.538 14.746 1.00 80.38 87 THR A CA 1
ATOM 688 C C . THR A 1 87 ? -11.181 2.833 13.598 1.00 80.38 87 THR A C 1
ATOM 690 O O . THR A 1 87 ? -10.477 1.851 13.815 1.00 80.38 87 THR A O 1
ATOM 693 N N . TRP A 1 88 ? -11.371 3.355 12.390 1.00 80.69 88 TRP A N 1
ATOM 694 C CA . TRP A 1 88 ? -10.847 2.777 11.160 1.00 80.69 88 TRP A CA 1
ATOM 695 C C . TRP A 1 88 ? -9.965 3.786 10.430 1.00 80.69 88 TRP A C 1
ATOM 697 O O . TRP A 1 88 ? -10.289 4.973 10.365 1.00 80.69 88 TRP A O 1
ATOM 707 N N . MET A 1 89 ? -8.876 3.297 9.841 1.00 85.69 89 MET A N 1
ATOM 708 C CA . MET A 1 89 ? -8.073 4.014 8.851 1.00 85.69 89 MET A CA 1
ATOM 709 C C . MET A 1 89 ? -8.239 3.295 7.513 1.00 85.69 89 MET A C 1
ATOM 711 O O . MET A 1 89 ? -8.123 2.076 7.465 1.00 85.69 89 MET A O 1
ATOM 715 N N . THR A 1 90 ? -8.526 4.022 6.431 1.00 85.00 90 THR A N 1
ATOM 716 C CA . THR A 1 90 ? -8.723 3.394 5.110 1.00 85.00 90 THR A CA 1
ATOM 717 C C . THR A 1 90 ? -7.403 3.001 4.451 1.00 85.00 90 THR A C 1
ATOM 719 O O . THR A 1 90 ? -7.317 1.954 3.829 1.00 85.00 90 THR A O 1
ATOM 722 N N . PHE A 1 91 ? -6.384 3.858 4.562 1.00 87.50 91 PHE A N 1
ATOM 723 C CA . PHE A 1 91 ? -5.066 3.661 3.966 1.00 87.50 91 PHE A CA 1
ATOM 724 C C . PHE A 1 91 ? -3.991 4.111 4.945 1.00 87.50 91 PHE A C 1
ATOM 726 O O . PHE A 1 91 ? -4.124 5.164 5.570 1.00 87.50 91 PHE A O 1
ATOM 733 N N . ASN A 1 92 ? -2.912 3.339 5.022 1.00 87.88 92 ASN A N 1
ATOM 734 C CA . ASN A 1 92 ? -1.673 3.757 5.658 1.00 87.88 92 ASN A CA 1
ATOM 735 C C . ASN A 1 92 ? -0.769 4.426 4.610 1.00 87.88 92 ASN A C 1
ATOM 737 O O . ASN A 1 92 ? -0.564 3.873 3.534 1.00 87.88 92 ASN A O 1
ATOM 741 N N . GLU A 1 93 ? -0.242 5.609 4.931 1.00 91.50 93 GLU A N 1
ATOM 742 C CA . GLU A 1 93 ? 0.800 6.307 4.159 1.00 91.50 93 GLU A CA 1
ATOM 743 C C . GLU A 1 93 ? 0.582 6.393 2.624 1.00 91.50 93 GLU A C 1
ATOM 745 O O . GLU A 1 93 ? 1.443 5.986 1.839 1.00 91.50 93 GLU A O 1
ATOM 750 N N . PRO A 1 94 ? -0.521 6.997 2.140 1.00 90.81 94 PRO A N 1
ATOM 751 C CA . PRO A 1 94 ? -0.848 7.027 0.707 1.00 90.81 94 PRO A CA 1
ATOM 752 C C . PRO A 1 94 ? 0.237 7.683 -0.163 1.00 90.81 94 PRO A C 1
ATOM 754 O O . PRO A 1 94 ? 0.472 7.268 -1.301 1.00 90.81 94 PRO A O 1
ATOM 757 N N . ARG A 1 95 ? 0.945 8.683 0.380 1.00 92.69 95 ARG A N 1
ATOM 758 C CA . ARG A 1 95 ? 2.091 9.307 -0.294 1.00 92.69 95 ARG A CA 1
ATOM 759 C C . ARG A 1 95 ? 3.244 8.321 -0.468 1.00 92.69 95 ARG A C 1
ATOM 761 O O . ARG A 1 95 ? 3.819 8.261 -1.546 1.00 92.69 95 ARG A O 1
ATOM 768 N N . VAL A 1 96 ? 3.581 7.564 0.576 1.00 92.69 96 VAL A N 1
ATOM 769 C CA . VAL A 1 96 ? 4.704 6.614 0.553 1.00 92.69 96 VAL A CA 1
ATOM 770 C C . VAL A 1 96 ? 4.410 5.487 -0.428 1.00 92.69 96 VAL A C 1
ATOM 772 O O . VAL A 1 96 ? 5.260 5.184 -1.257 1.00 92.69 96 VAL A O 1
ATOM 775 N N . VAL A 1 97 ? 3.190 4.940 -0.402 1.00 91.19 97 VAL A N 1
ATOM 776 C CA . VAL A 1 97 ? 2.739 3.923 -1.366 1.00 91.19 97 VAL A CA 1
ATOM 777 C C . VAL A 1 97 ? 2.887 4.425 -2.803 1.00 91.19 97 VAL A C 1
ATOM 779 O O . VAL A 1 97 ? 3.450 3.730 -3.645 1.00 91.19 97 VAL A O 1
ATOM 782 N N . SER A 1 98 ? 2.439 5.653 -3.075 1.00 93.25 98 SER A N 1
ATOM 783 C CA . SER A 1 98 ? 2.493 6.222 -4.425 1.00 93.25 98 SER A CA 1
ATOM 784 C C . SER A 1 98 ? 3.934 6.491 -4.873 1.00 93.25 98 SER A C 1
ATOM 786 O O . SER A 1 98 ? 4.334 6.070 -5.951 1.00 93.25 98 SER A O 1
ATOM 788 N N . THR A 1 99 ? 4.743 7.155 -4.044 1.00 92.94 99 THR A N 1
ATOM 789 C CA . THR A 1 99 ? 6.116 7.531 -4.413 1.00 92.94 99 THR A CA 1
ATOM 790 C C . THR A 1 99 ? 7.047 6.320 -4.467 1.00 92.94 99 THR A C 1
ATOM 792 O O . THR A 1 99 ? 7.754 6.129 -5.452 1.00 92.94 99 THR A O 1
ATOM 795 N N . LEU A 1 100 ? 7.059 5.467 -3.443 1.00 93.44 100 LEU A N 1
ATOM 796 C CA . LEU A 1 100 ? 8.005 4.349 -3.416 1.00 93.44 100 LEU A CA 1
ATOM 797 C C . LEU 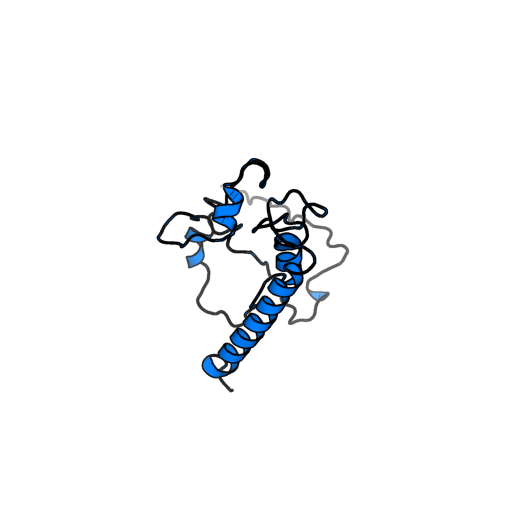A 1 100 ? 7.627 3.230 -4.390 1.00 93.44 100 LEU A C 1
ATOM 799 O O . LEU A 1 100 ? 8.509 2.502 -4.832 1.00 93.44 100 LEU A O 1
ATOM 803 N N . GLY A 1 101 ? 6.345 3.085 -4.734 1.00 93.25 101 GLY A N 1
ATOM 804 C CA . GLY A 1 101 ? 5.893 2.085 -5.703 1.00 93.25 101 GLY A CA 1
ATOM 805 C C . GLY A 1 101 ? 6.023 2.520 -7.166 1.00 93.25 101 GLY A C 1
ATOM 806 O O . GLY A 1 101 ? 6.294 1.666 -8.011 1.00 93.25 101 GLY A O 1
ATOM 807 N N . PHE A 1 102 ? 5.828 3.817 -7.457 1.00 96.19 102 PHE A N 1
ATOM 808 C CA . PHE A 1 102 ? 5.621 4.320 -8.826 1.00 96.19 102 PHE A CA 1
ATOM 809 C C . PHE A 1 102 ? 6.531 5.488 -9.256 1.00 96.19 102 PHE A C 1
ATOM 811 O O . PHE A 1 102 ? 6.523 5.845 -10.434 1.00 96.19 102 PHE A O 1
ATOM 818 N N . ASP A 1 103 ? 7.312 6.088 -8.348 1.00 94.31 103 ASP A N 1
ATOM 819 C CA . ASP A 1 103 ? 8.259 7.167 -8.682 1.00 94.31 103 ASP A CA 1
ATOM 820 C C . ASP A 1 103 ? 9.696 6.642 -8.769 1.00 94.31 103 ASP A C 1
ATOM 822 O O . ASP A 1 103 ? 10.298 6.662 -9.839 1.00 94.31 103 ASP A O 1
ATOM 826 N N . ASN A 1 104 ? 10.234 6.113 -7.665 1.00 92.69 104 ASN A N 1
ATOM 827 C CA . ASN A 1 104 ? 11.582 5.525 -7.621 1.00 92.69 104 ASN A CA 1
ATOM 828 C C . ASN A 1 104 ? 11.581 3.986 -7.641 1.00 92.69 104 ASN A C 1
ATOM 830 O O . ASN A 1 104 ? 12.640 3.372 -7.764 1.00 92.69 104 ASN A O 1
ATOM 834 N N . GLY A 1 105 ? 10.400 3.371 -7.512 1.00 91.50 105 GLY A N 1
ATOM 835 C CA . GLY A 1 105 ? 10.195 1.926 -7.556 1.00 91.50 105 GLY A CA 1
ATOM 836 C C . GLY A 1 105 ? 10.923 1.131 -6.468 1.00 91.50 105 GLY A C 1
ATOM 837 O O . GLY A 1 105 ? 11.150 -0.059 -6.652 1.00 91.50 105 GLY A O 1
ATOM 838 N N . ILE A 1 106 ? 11.315 1.736 -5.344 1.00 91.56 106 ILE A N 1
ATOM 839 C CA . ILE A 1 106 ? 11.986 1.011 -4.249 1.00 91.56 106 ILE A CA 1
ATOM 840 C C . ILE A 1 106 ? 11.075 -0.070 -3.643 1.00 91.56 106 ILE A C 1
ATOM 842 O O . ILE A 1 106 ? 11.556 -1.124 -3.234 1.00 91.56 106 ILE A O 1
ATOM 846 N N . ASN A 1 107 ? 9.764 0.174 -3.615 1.00 91.88 107 ASN A N 1
ATOM 847 C CA . ASN A 1 107 ? 8.765 -0.750 -3.085 1.00 91.88 107 ASN A CA 1
ATOM 848 C C . ASN A 1 107 ? 7.996 -1.448 -4.209 1.00 91.88 107 ASN A C 1
ATOM 850 O O . ASN A 1 107 ? 8.028 -1.023 -5.365 1.00 91.88 107 ASN A O 1
ATOM 854 N N . SER A 1 108 ? 7.233 -2.488 -3.860 1.00 90.50 108 SER A N 1
ATOM 855 C CA . SER A 1 108 ? 6.243 -3.059 -4.778 1.00 90.50 108 SER A CA 1
ATOM 856 C C . SER A 1 108 ? 5.301 -1.956 -5.298 1.00 90.50 108 SER A C 1
ATOM 858 O O . SER A 1 108 ? 4.830 -1.149 -4.488 1.00 90.50 108 SER A O 1
ATOM 860 N N . PRO A 1 109 ? 5.015 -1.879 -6.615 1.00 93.50 109 PRO A N 1
ATOM 861 C CA . PRO A 1 109 ? 5.305 -2.866 -7.668 1.00 93.50 109 PRO A CA 1
ATOM 862 C C . PRO A 1 109 ? 6.616 -2.677 -8.468 1.00 93.50 109 PRO A C 1
ATOM 864 O O . PRO A 1 109 ? 6.734 -3.256 -9.543 1.00 93.50 109 PRO A O 1
ATOM 867 N N . ASN A 1 110 ? 7.604 -1.916 -7.987 1.00 93.75 110 ASN A N 1
ATOM 868 C CA . ASN A 1 110 ? 8.854 -1.611 -8.708 1.00 93.75 110 ASN A CA 1
ATOM 869 C C . ASN A 1 110 ? 8.648 -0.893 -10.047 1.00 93.75 110 ASN A C 1
ATOM 871 O O . ASN A 1 110 ? 9.238 -1.278 -11.057 1.00 93.75 110 ASN A O 1
ATOM 875 N N . ARG A 1 111 ? 7.791 0.127 -10.089 1.00 95.31 111 ARG A N 1
ATOM 876 C CA . ARG A 1 111 ? 7.553 0.875 -11.324 1.00 95.31 111 ARG A CA 1
ATOM 877 C C . ARG A 1 111 ? 8.202 2.244 -11.248 1.00 95.31 111 ARG A C 1
ATOM 879 O O . ARG A 1 111 ? 8.035 2.963 -10.270 1.00 95.31 111 ARG A O 1
ATOM 886 N N . CYS A 1 112 ? 8.977 2.584 -12.270 1.00 95.62 112 CYS A N 1
ATOM 887 C CA . CYS A 1 112 ? 9.598 3.895 -12.401 1.00 95.62 112 CYS A CA 1
ATOM 888 C C . CYS A 1 112 ? 10.118 4.124 -13.821 1.00 95.62 112 CYS A C 1
ATOM 890 O O . CYS A 1 112 ? 10.432 3.181 -14.549 1.00 95.62 112 CYS A O 1
ATOM 892 N N . SER A 1 113 ? 10.273 5.389 -14.215 1.00 95.81 113 SER A N 1
ATOM 893 C CA . SER A 1 113 ? 11.054 5.723 -15.406 1.00 95.81 113 SER A CA 1
ATOM 894 C C . SER A 1 113 ? 12.535 5.439 -15.137 1.00 95.81 113 SER A C 1
ATOM 896 O O . SER A 1 113 ? 13.040 5.716 -14.050 1.00 95.81 113 SER A O 1
ATOM 898 N N . LYS A 1 114 ? 13.268 4.983 -16.161 1.00 91.94 114 LYS A N 1
ATOM 899 C CA . LYS A 1 114 ? 14.686 4.564 -16.063 1.00 91.94 114 LYS A CA 1
ATOM 900 C C . LYS A 1 114 ? 15.629 5.562 -15.376 1.00 91.94 114 LYS A C 1
ATOM 902 O O . LYS A 1 114 ? 16.651 5.163 -14.837 1.00 91.94 114 LYS A O 1
ATOM 907 N N . GLN A 1 115 ? 15.319 6.856 -15.429 1.00 91.94 115 GLN A N 1
ATOM 908 C CA . GLN A 1 115 ? 16.143 7.913 -14.834 1.00 91.94 115 GLN A CA 1
ATOM 909 C C . GLN A 1 115 ? 15.980 8.058 -13.309 1.00 91.94 115 GLN A C 1
ATOM 911 O O . GLN A 1 115 ? 16.794 8.730 -12.685 1.00 91.94 115 GLN A O 1
ATOM 916 N N . PHE A 1 116 ? 14.943 7.458 -12.714 1.00 88.69 116 PHE A N 1
ATOM 917 C CA . PHE A 1 116 ? 14.618 7.602 -11.289 1.00 88.69 116 PHE A CA 1
ATOM 918 C C . PHE A 1 116 ? 14.904 6.344 -10.460 1.00 88.69 116 PHE A C 1
ATOM 920 O O . PHE A 1 116 ? 14.921 6.416 -9.233 1.00 88.69 116 PHE A O 1
ATOM 927 N N . GLY A 1 117 ? 15.161 5.204 -11.102 1.00 87.19 117 GLY A N 1
ATOM 928 C CA . GLY A 1 117 ? 15.462 3.954 -10.414 1.00 87.19 117 GLY A CA 1
ATOM 929 C C . GLY A 1 117 ? 15.778 2.809 -11.372 1.00 87.19 117 GLY A C 1
ATOM 930 O O . GLY A 1 117 ? 15.711 2.947 -12.593 1.00 87.19 117 GLY A O 1
ATOM 931 N N . ASN A 1 118 ? 16.124 1.655 -10.805 1.00 88.44 118 ASN A N 1
ATOM 932 C CA . ASN A 1 118 ? 16.465 0.444 -11.553 1.00 88.44 118 ASN A CA 1
ATOM 933 C C . ASN A 1 118 ? 15.217 -0.413 -11.850 1.00 88.44 118 ASN A C 1
ATOM 935 O O . ASN A 1 118 ? 15.188 -1.599 -11.529 1.00 88.44 118 ASN A O 1
ATOM 939 N N . CYS A 1 119 ? 14.170 0.203 -12.406 1.00 89.56 119 CYS A N 1
ATOM 940 C CA . CYS A 1 119 ? 12.934 -0.484 -12.791 1.00 89.56 119 CYS A CA 1
ATOM 941 C C . CYS A 1 119 ? 12.974 -0.914 -14.259 1.00 89.56 119 CYS A C 1
ATOM 943 O O . CYS A 1 119 ? 13.652 -0.308 -15.095 1.00 89.56 119 CYS A O 1
ATOM 945 N N . THR A 1 120 ? 12.212 -1.955 -14.587 1.00 88.38 120 THR A N 1
ATOM 946 C CA . THR A 1 120 ? 12.103 -2.468 -15.964 1.00 88.38 120 THR A CA 1
ATOM 947 C C . THR A 1 120 ? 11.029 -1.756 -16.785 1.00 88.38 120 THR A C 1
ATOM 949 O O . THR A 1 120 ? 11.131 -1.724 -18.011 1.00 88.38 120 THR A O 1
ATOM 952 N N . ASP A 1 121 ? 10.037 -1.161 -16.122 1.00 93.38 121 ASP A N 1
ATOM 953 C CA . ASP A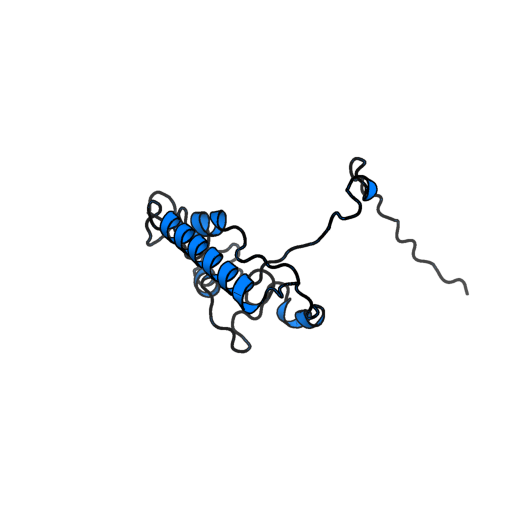 1 121 ? 8.892 -0.486 -16.727 1.00 93.38 121 ASP A CA 1
ATOM 954 C C . ASP A 1 121 ? 8.304 0.554 -15.750 1.00 93.38 121 ASP A C 1
ATOM 956 O O . ASP A 1 121 ? 8.577 0.518 -14.546 1.00 93.38 121 ASP A O 1
ATOM 960 N N . GLY A 1 122 ? 7.487 1.471 -16.263 1.00 94.62 122 GLY A N 1
ATOM 961 C CA . GLY A 1 122 ? 6.813 2.503 -15.482 1.00 94.62 122 GLY A CA 1
ATOM 962 C C . GLY A 1 122 ? 7.002 3.912 -16.023 1.00 94.62 122 GLY A C 1
ATOM 963 O O . GLY A 1 122 ? 7.817 4.179 -16.910 1.00 94.62 122 GLY A O 1
ATOM 964 N N . ASN A 1 123 ? 6.234 4.838 -15.453 1.00 96.44 123 ASN A N 1
ATOM 965 C CA . ASN A 1 123 ? 6.358 6.255 -15.751 1.00 96.44 123 ASN A CA 1
ATOM 966 C C . ASN A 1 123 ? 6.180 7.112 -14.492 1.00 96.44 123 ASN A C 1
ATOM 968 O O . ASN A 1 123 ? 5.062 7.447 -14.096 1.00 96.44 123 ASN A O 1
ATOM 972 N N . SER A 1 124 ? 7.305 7.542 -13.927 1.00 95.94 124 SER A N 1
ATOM 973 C CA . SER A 1 124 ? 7.383 8.309 -12.680 1.00 95.94 124 SER A CA 1
ATOM 974 C C . SER A 1 124 ? 6.648 9.651 -12.720 1.00 95.94 124 SER A C 1
ATOM 976 O O . SER A 1 124 ? 6.213 10.149 -11.684 1.00 95.94 124 SER A O 1
ATOM 978 N N . THR A 1 125 ? 6.457 10.243 -13.907 1.00 93.75 125 THR A N 1
ATOM 979 C CA . THR A 1 125 ? 5.775 11.542 -14.040 1.00 93.75 125 THR A CA 1
ATOM 980 C C . THR A 1 125 ? 4.255 11.426 -14.081 1.00 93.75 125 THR A C 1
ATOM 982 O O . THR A 1 125 ? 3.573 12.447 -14.007 1.00 93.75 125 THR A O 1
ATOM 985 N N . THR A 1 126 ? 3.706 10.211 -14.190 1.00 96.19 126 THR A N 1
ATOM 986 C CA . THR A 1 126 ? 2.258 9.989 -14.346 1.00 96.19 126 THR A CA 1
ATOM 987 C C . THR A 1 126 ? 1.711 8.939 -13.386 1.00 96.19 126 THR A C 1
ATOM 989 O O . THR A 1 126 ? 0.715 9.206 -12.713 1.00 96.19 126 THR A O 1
ATOM 992 N N . GLU A 1 127 ? 2.360 7.780 -13.255 1.00 96.62 127 GLU A N 1
ATOM 993 C CA . GLU A 1 127 ? 1.851 6.652 -12.466 1.00 96.62 127 GLU A CA 1
ATOM 994 C C . GLU A 1 127 ? 1.706 6.998 -10.981 1.00 96.62 127 GLU A C 1
ATOM 996 O O . GLU A 1 127 ? 0.688 6.663 -10.377 1.00 96.62 127 GLU A O 1
ATOM 1001 N N . THR A 1 128 ? 2.645 7.765 -10.418 1.00 95.19 128 THR A N 1
ATOM 1002 C CA . THR A 1 128 ? 2.571 8.280 -9.040 1.00 95.19 128 THR A CA 1
ATOM 1003 C C . THR A 1 128 ? 1.273 9.050 -8.780 1.00 95.19 128 THR A C 1
ATOM 1005 O O . THR A 1 128 ? 0.628 8.863 -7.748 1.00 95.19 128 THR A O 1
ATOM 1008 N N . TYR A 1 129 ? 0.854 9.898 -9.725 1.00 95.81 129 TYR A N 1
ATOM 1009 C CA . TYR A 1 129 ? -0.368 10.695 -9.593 1.00 95.81 129 TYR A CA 1
ATOM 1010 C C . TYR A 1 129 ? -1.626 9.866 -9.831 1.00 95.81 129 TYR A C 1
ATOM 1012 O O . TYR A 1 129 ? -2.623 10.071 -9.144 1.00 95.81 129 TYR A O 1
ATOM 1020 N N . ILE A 1 130 ? -1.579 8.907 -10.758 1.00 97.31 130 ILE A N 1
ATOM 1021 C CA . ILE A 1 130 ? -2.684 7.973 -11.007 1.00 97.31 130 ILE A CA 1
ATOM 1022 C C . ILE A 1 130 ? -2.946 7.124 -9.756 1.00 97.31 130 ILE A C 1
ATOM 1024 O O . ILE A 1 130 ? -4.090 7.012 -9.314 1.00 97.31 130 ILE A O 1
ATOM 1028 N N . ALA A 1 131 ? -1.890 6.573 -9.149 1.00 94.69 131 ALA A N 1
ATOM 1029 C CA . ALA A 1 131 ? -1.985 5.803 -7.914 1.00 94.69 131 ALA A CA 1
ATOM 1030 C C . ALA A 1 131 ? -2.572 6.650 -6.776 1.00 94.69 131 ALA A C 1
ATOM 1032 O O . ALA A 1 131 ? -3.560 6.252 -6.155 1.00 94.69 131 ALA A O 1
ATOM 1033 N N . ALA A 1 132 ? -2.033 7.853 -6.556 1.00 94.38 132 ALA A N 1
ATOM 1034 C CA . ALA A 1 132 ? -2.535 8.771 -5.537 1.00 94.38 132 ALA A CA 1
ATOM 1035 C C . ALA A 1 132 ? -4.009 9.151 -5.765 1.00 94.38 132 ALA A C 1
ATOM 1037 O O . ALA A 1 132 ? -4.798 9.174 -4.820 1.00 94.38 132 ALA A O 1
ATOM 1038 N N . HIS A 1 133 ? -4.403 9.407 -7.015 1.00 96.94 133 HIS A N 1
ATOM 1039 C CA . HIS A 1 133 ? -5.776 9.751 -7.370 1.00 96.94 133 HIS A CA 1
ATOM 1040 C C . HIS A 1 133 ? -6.750 8.617 -7.029 1.00 96.94 133 HIS A C 1
ATOM 1042 O O . HIS A 1 133 ? -7.755 8.851 -6.356 1.00 96.94 133 HIS A O 1
ATOM 1048 N N . HIS A 1 134 ? -6.434 7.379 -7.414 1.00 96.75 134 HIS A N 1
ATOM 1049 C CA . HIS A 1 134 ? -7.278 6.229 -7.089 1.00 96.75 134 HIS A CA 1
ATOM 1050 C C . HIS A 1 134 ? -7.325 5.931 -5.589 1.00 96.75 134 HIS A C 1
ATOM 1052 O O . HIS A 1 134 ? -8.388 5.580 -5.083 1.00 96.75 134 HIS A O 1
ATOM 1058 N N . LEU A 1 135 ? -6.228 6.126 -4.849 1.00 93.06 135 LEU A N 1
ATOM 1059 C CA . LEU A 1 135 ? -6.243 6.016 -3.386 1.00 93.06 135 LEU A CA 1
ATOM 1060 C C . LEU A 1 135 ? -7.236 7.008 -2.762 1.00 93.06 135 LEU A C 1
ATOM 1062 O O . LEU A 1 135 ? -8.006 6.638 -1.877 1.00 93.06 135 LEU A O 1
ATOM 1066 N N . ILE A 1 136 ? -7.274 8.249 -3.254 1.00 94.56 136 ILE A N 1
ATOM 1067 C CA . ILE A 1 136 ? -8.218 9.269 -2.776 1.00 94.56 136 ILE A CA 1
ATOM 1068 C C . ILE A 1 136 ? -9.664 8.900 -3.133 1.00 94.56 136 ILE A C 1
ATOM 1070 O O . ILE A 1 136 ? -10.540 8.989 -2.271 1.00 94.56 136 ILE A O 1
ATOM 1074 N N . LEU A 1 137 ? -9.927 8.457 -4.367 1.00 95.62 137 LEU A N 1
ATOM 1075 C CA . LEU A 1 137 ? -11.271 8.038 -4.781 1.00 95.62 137 LEU A CA 1
ATOM 1076 C C . LEU A 1 137 ? -11.772 6.842 -3.962 1.00 95.62 137 LEU A C 1
ATOM 1078 O O . LEU A 1 137 ? -12.887 6.870 -3.445 1.00 95.62 137 LEU A O 1
ATOM 1082 N N . ASN A 1 138 ? -10.926 5.829 -3.771 1.00 90.62 138 ASN A N 1
ATOM 1083 C CA . ASN A 1 138 ? -11.256 4.657 -2.964 1.00 90.62 138 ASN A CA 1
ATOM 1084 C C . ASN A 1 138 ? -11.499 5.032 -1.498 1.00 90.62 138 ASN A C 1
ATOM 1086 O O . ASN A 1 138 ? -12.409 4.497 -0.868 1.00 90.62 138 ASN A O 1
ATOM 1090 N N . HIS A 1 139 ? -10.725 5.977 -0.952 1.00 92.44 139 HIS A N 1
ATOM 1091 C CA . HIS A 1 139 ? -10.949 6.497 0.396 1.00 92.44 139 HIS A CA 1
ATOM 1092 C C . HIS A 1 139 ? -12.331 7.144 0.497 1.00 92.44 139 HIS A C 1
ATOM 1094 O O . HIS A 1 139 ? -13.085 6.834 1.419 1.00 92.44 139 HIS A O 1
ATOM 1100 N N . ALA A 1 140 ? -12.672 8.017 -0.455 1.00 92.81 140 ALA A N 1
ATOM 1101 C CA . ALA A 1 140 ? -13.957 8.703 -0.474 1.00 92.81 140 ALA A CA 1
ATOM 1102 C C . ALA A 1 140 ? -15.127 7.710 -0.542 1.00 92.81 140 ALA A C 1
ATOM 1104 O O . ALA A 1 140 ? -16.080 7.841 0.228 1.00 92.81 140 ALA A O 1
ATOM 1105 N N . GLU A 1 141 ? -15.029 6.686 -1.392 1.00 92.50 141 GLU A N 1
ATOM 1106 C CA . GLU A 1 141 ? -16.069 5.664 -1.533 1.00 92.50 141 GLU A CA 1
ATOM 1107 C C . GLU A 1 141 ? -16.195 4.774 -0.287 1.00 92.50 141 GLU A C 1
ATOM 1109 O O . GLU A 1 141 ? -17.305 4.507 0.185 1.00 92.50 141 GLU A O 1
ATOM 1114 N N . ALA A 1 142 ? -15.071 4.376 0.316 1.00 87.06 142 ALA A N 1
ATOM 1115 C CA . ALA A 1 142 ? -15.068 3.618 1.564 1.00 87.06 142 ALA A CA 1
ATOM 1116 C C . ALA A 1 142 ? -15.693 4.425 2.713 1.00 87.06 142 ALA A C 1
ATOM 1118 O O . ALA A 1 142 ? -16.530 3.910 3.456 1.00 87.06 142 ALA A O 1
ATOM 1119 N N . VAL A 1 143 ? -15.343 5.710 2.838 1.00 89.50 143 VAL A N 1
ATOM 1120 C CA . VAL A 1 143 ? -15.913 6.610 3.852 1.00 89.50 143 VAL A CA 1
ATOM 1121 C C . VAL A 1 143 ? -17.402 6.838 3.620 1.00 89.50 143 VAL A C 1
ATOM 1123 O O . VAL A 1 143 ? -18.170 6.843 4.585 1.00 89.50 143 VAL A O 1
ATOM 1126 N N . LYS A 1 144 ? -17.826 7.017 2.365 1.00 89.25 144 LYS A N 1
ATOM 1127 C CA . LYS A 1 144 ? -19.240 7.137 2.003 1.00 89.25 144 LYS A CA 1
ATOM 1128 C C . LYS A 1 144 ? -20.008 5.887 2.431 1.00 89.25 144 LYS A C 1
ATOM 1130 O O . LYS A 1 144 ? -20.940 5.992 3.224 1.00 89.25 144 LYS A O 1
ATOM 1135 N N . THR A 1 145 ? -19.542 4.713 2.012 1.00 85.19 145 THR A N 1
ATOM 1136 C CA . THR A 1 145 ? -20.138 3.421 2.378 1.00 85.19 145 THR A CA 1
ATOM 1137 C C . THR A 1 145 ? -20.198 3.233 3.894 1.00 85.19 145 THR A C 1
ATOM 1139 O O . THR A 1 145 ? -21.231 2.828 4.428 1.00 85.19 145 THR A O 1
ATOM 1142 N N . TYR A 1 146 ? -19.120 3.570 4.609 1.00 83.19 146 TYR A N 1
ATOM 1143 C CA . TYR A 1 146 ? -19.082 3.514 6.069 1.00 83.19 146 TYR A CA 1
ATOM 1144 C C . TYR A 1 146 ? -20.163 4.395 6.701 1.00 83.19 146 TYR A C 1
ATOM 1146 O O . TYR A 1 146 ? -20.909 3.937 7.563 1.00 83.19 146 TYR A O 1
ATOM 1154 N N . ARG A 1 147 ? -20.287 5.649 6.256 1.00 88.12 147 ARG A N 1
ATOM 1155 C CA . ARG A 1 147 ? -21.270 6.602 6.791 1.00 88.12 147 ARG A CA 1
ATOM 1156 C C . ARG A 1 147 ? -22.710 6.199 6.496 1.00 88.12 147 ARG A C 1
ATOM 1158 O O . ARG A 1 147 ? -23.556 6.401 7.355 1.00 88.12 147 ARG A O 1
ATOM 1165 N N . GLU A 1 148 ? -22.974 5.651 5.315 1.00 87.38 148 GLU A N 1
ATOM 1166 C CA . GLU A 1 148 ? -24.325 5.286 4.880 1.00 87.38 148 GLU A CA 1
ATOM 1167 C C . GLU A 1 148 ? -24.812 3.967 5.489 1.00 87.38 148 GLU A C 1
ATOM 1169 O O . GLU A 1 148 ? -25.999 3.832 5.772 1.00 87.38 148 GLU A O 1
ATOM 1174 N N . LYS A 1 149 ? -23.918 2.986 5.683 1.00 83.38 149 LYS A N 1
ATOM 1175 C CA . LYS A 1 149 ? -24.316 1.617 6.058 1.00 83.38 149 LYS A CA 1
ATOM 1176 C C . LYS A 1 149 ? -23.901 1.186 7.460 1.00 83.38 149 LYS A C 1
ATOM 1178 O O . LYS A 1 149 ? -24.549 0.313 8.027 1.00 83.38 149 LYS A O 1
ATOM 1183 N N . TYR A 1 150 ? -22.825 1.750 8.005 1.00 76.88 150 TYR A N 1
ATOM 1184 C CA . TYR A 1 150 ? -22.176 1.215 9.211 1.00 76.88 150 TYR A CA 1
ATOM 1185 C C . TYR A 1 150 ? -22.102 2.215 10.366 1.00 76.88 150 TYR A C 1
ATOM 1187 O O . TYR A 1 150 ? -22.080 1.815 11.530 1.00 76.88 150 TYR A O 1
ATOM 1195 N N . LYS A 1 151 ? -22.092 3.521 10.081 1.00 73.44 151 LYS A N 1
ATOM 1196 C CA . LYS A 1 151 ? -22.167 4.544 11.119 1.00 73.44 151 LYS A CA 1
ATOM 1197 C C . LYS A 1 151 ? -23.608 4.637 11.619 1.00 73.44 151 LYS A C 1
ATOM 1199 O O . LYS A 1 151 ? -24.442 5.298 11.008 1.00 73.44 151 LYS A O 1
ATOM 1204 N N . VAL A 1 152 ? -23.880 3.996 12.753 1.00 61.22 152 VAL A N 1
ATOM 1205 C CA . VAL A 1 152 ? -25.146 4.159 13.479 1.00 61.22 152 VAL A CA 1
ATOM 1206 C C . VAL A 1 152 ? -25.352 5.649 13.746 1.00 61.22 152 VAL A C 1
ATOM 1208 O O . VAL A 1 152 ? -24.492 6.309 14.335 1.00 61.22 152 VAL A O 1
ATOM 1211 N N . THR A 1 153 ? -26.461 6.193 13.248 1.00 55.28 153 THR A N 1
ATOM 1212 C CA . THR A 1 153 ? -26.882 7.554 13.585 1.00 55.28 153 THR A CA 1
ATOM 1213 C C . THR A 1 153 ? -27.401 7.492 15.017 1.00 55.28 153 THR A C 1
ATOM 1215 O O . THR A 1 153 ? -28.400 6.822 15.268 1.00 55.28 153 THR A O 1
ATOM 1218 N N . VAL A 1 154 ? -26.663 8.088 15.952 1.00 48.50 154 VAL A N 1
ATOM 1219 C CA . VAL A 1 154 ? -27.120 8.307 17.332 1.00 48.50 154 VAL A CA 1
ATOM 1220 C C . VAL A 1 154 ? -27.695 9.708 17.411 1.00 48.50 154 VAL A C 1
ATOM 1222 O O . VAL A 1 154 ? -27.034 10.614 16.850 1.00 48.50 154 VAL A O 1
#

Secondary structure (DSSP, 8-state):
---------------TT--GGGS-TTPPP-----HHHH---TTSTTPPPPHHHHHHTSTTSSGGG--TTTTT-GGGGGGGS-S------S-S-HHHHHHHHHTS--STT----TTTSS-SS--TTTHHHHHHHHHHHHHHHHHHHIIIIIS---

InterPro domains:
  IPR001360 Glycoside hydrolase family 1 [PF00232] (20-79)
  IPR001360 Glycoside hydrolase family 1 [PTHR10353] (79-151)
  IPR017853 Glycoside hydrolase superfamily [SSF51445] (13-152)

pLDDT: mean 82.66, std 14.05, range [29.7, 97.31]

Sequence (154 aa):
TTLYANSYSQQHFDTGGLSRESFPERFLFGTAALEYPVEGMASKDGRGPSIWDAFVKTPRHIANNDTGEVSIDQYHRYKTFGDTVKTWMTFNEPRVVSTLGFDNGINSPNRCSKQFGNCTDGNSTTETYIAAHHLILNHAEAVKTYREKYKVTV

Foldseek 3Di:
DDDDDPPPDPPPDPPVPDDPVNDDPPDDDDDDDDCQQAAACQPDDPDDHDLQQVVLPDPPLDVVSDGSNPRNNCNVVCVVDDDDDPDDDLDDPQLCCLCCCADQLSGPPRAHDPVRYDGPHHHNVPSSVVSSVVSVVSRVVVVVCCVVPPPPDD

Organism: Gossypium schwendimanii (NCBI:txid34291)